Protein AF-A0A8J3Q926-F1 (afdb_monomer)

pLDDT: mean 94.22, std 6.2, range [61.16, 98.38]

Nearest PDB structures (foldseek):
  8pj2-assembly1_1  TM=4.579E-01  e=1.734E-01  Homo sapiens
  7qp7-assembly1_1  TM=4.551E-01  e=2.039E-01  Homo sapiens
  5y31-assembly2_D  TM=4.105E-01  e=9.270E-01  Homo sapiens
  7qp6-assembly1_1  TM=4.529E-01  e=1.215E+00  Homo sapiens
  5ogb-assembly1_A  TM=4.092E-01  e=2.325E+00  Homo sapiens

Solvent-accessible surface area (backbone atoms only — not comparable to full-atom values): 4806 Å² total; per-residue (Å²): 114,57,97,79,22,43,73,56,96,79,26,37,37,35,76,46,82,51,96,33,26,38,36,31,39,35,36,44,92,56,35,42,43,81,74,47,74,45,56,33,92,79,31,46,70,47,81,45,66,93,43,62,32,29,36,37,38,38,19,39,30,88,91,46,45,35,36,37,43,41,36,32,52,50,98,92,40,86,46,73,50,79,48,78,45,74,116

Foldseek 3Di:
DPPQWDDDPQKTWHWDDDPQWIWIWIAHPLFIDTPDIDTDPQWDWDWDDPDRFWIWIWIDHPQAWIWIWIWGCPPNDTDIDIDIDGD

Mean predicted aligned error: 3.18 Å

Radius of gyration: 12.82 Å; Cα contacts (8 Å, |Δi|>4): 198; chains: 1; bounding box: 33×25×40 Å

Organism: NCBI:txid1392758

Secondary structure (DSSP, 8-state):
-BTTBEEETTEEEEEEEETTEEEEEEEETTEEEEEEEEEPTT-EEEEEEEETTEEEEEEEETTTEEEEEEEEEETTEEEEEEEEE--

Sequence (87 aa):
MYDGWAYSNGAFTRSFDVTGGTATVRISG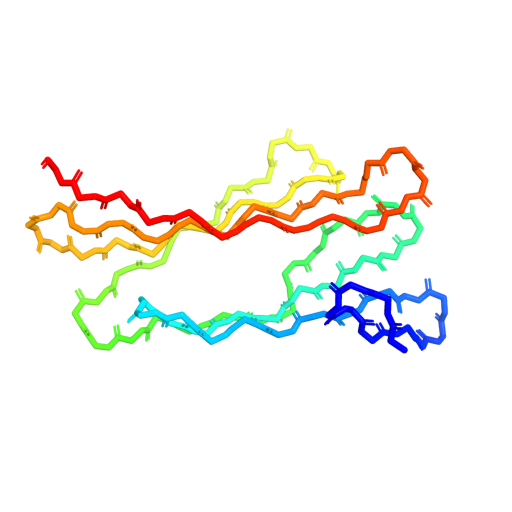GVVSLVSSAARDGYTITQEQPQPQRLVLKFLKPGGRYTIVDCHWWEGRPYAEVSFLEP

Structure (mmCIF, N/CA/C/O backbone):
data_AF-A0A8J3Q926-F1
#
_entry.id   AF-A0A8J3Q926-F1
#
loop_
_atom_site.group_PDB
_atom_site.id
_atom_site.type_symbol
_atom_site.label_atom_id
_atom_site.label_alt_id
_atom_site.label_comp_id
_atom_site.label_asym_id
_atom_site.label_entity_id
_atom_site.label_seq_id
_atom_site.pdbx_PDB_ins_code
_atom_site.Cartn_x
_atom_site.Cartn_y
_atom_site.Cartn_z
_atom_site.occupancy
_atom_site.B_iso_or_equiv
_atom_site.auth_seq_id
_atom_site.auth_comp_id
_atom_site.auth_asym_id
_atom_site.auth_atom_id
_atom_site.pdbx_PDB_model_num
ATOM 1 N N . MET A 1 1 ? 7.775 -14.063 -9.396 1.00 75.00 1 MET A N 1
ATOM 2 C CA . MET A 1 1 ? 7.515 -13.179 -8.239 1.00 75.00 1 MET A CA 1
ATOM 3 C C . MET A 1 1 ? 8.850 -12.823 -7.605 1.00 75.00 1 MET A C 1
ATOM 5 O O . MET A 1 1 ? 9.727 -13.677 -7.610 1.00 75.00 1 MET A O 1
ATOM 9 N N . TYR A 1 2 ? 9.017 -11.597 -7.116 1.00 83.31 2 TYR A N 1
ATOM 10 C CA . TYR A 1 2 ? 10.206 -11.128 -6.396 1.00 83.31 2 TYR A CA 1
ATOM 11 C C . TYR A 1 2 ? 9.747 -10.538 -5.066 1.00 83.31 2 TYR A C 1
ATOM 13 O O . TYR A 1 2 ? 9.035 -9.543 -5.078 1.00 83.31 2 TYR A O 1
ATOM 21 N N . ASP A 1 3 ? 10.080 -11.175 -3.944 1.00 87.88 3 ASP A N 1
ATOM 22 C CA . ASP A 1 3 ? 9.722 -10.691 -2.600 1.00 87.88 3 ASP A CA 1
ATOM 23 C C . ASP A 1 3 ? 8.234 -10.284 -2.447 1.00 87.88 3 ASP A C 1
ATOM 25 O O . ASP A 1 3 ? 7.875 -9.175 -2.054 1.00 87.88 3 ASP A O 1
ATOM 29 N N . GLY A 1 4 ? 7.325 -11.159 -2.889 1.00 92.38 4 GLY A N 1
ATOM 30 C CA . GLY A 1 4 ? 5.877 -10.899 -2.875 1.00 92.38 4 GLY A CA 1
ATOM 31 C C . GLY A 1 4 ? 5.363 -9.948 -3.968 1.00 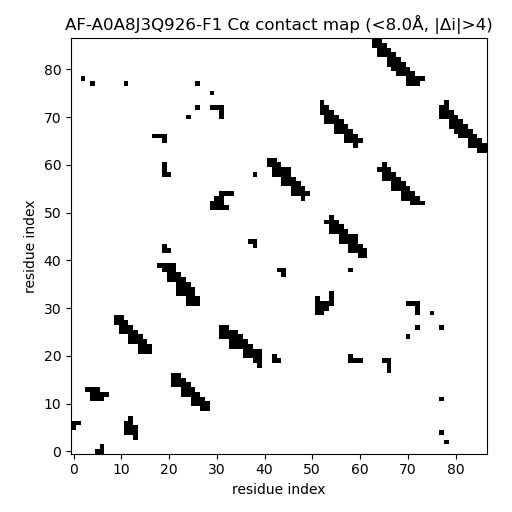92.38 4 GLY A C 1
ATOM 32 O O . GLY A 1 4 ? 4.155 -9.766 -4.085 1.00 92.38 4 GLY A O 1
ATOM 33 N N . TRP A 1 5 ? 6.236 -9.378 -4.802 1.00 96.44 5 TRP A N 1
ATOM 34 C CA . TRP A 1 5 ? 5.855 -8.593 -5.975 1.00 96.44 5 TRP A CA 1
ATOM 35 C C . TRP A 1 5 ? 5.690 -9.479 -7.214 1.00 96.44 5 TRP A C 1
ATOM 37 O O . TRP A 1 5 ? 6.586 -10.238 -7.606 1.00 96.44 5 TRP A O 1
ATOM 47 N N . ALA A 1 6 ? 4.552 -9.357 -7.888 1.00 97.31 6 ALA A N 1
ATOM 48 C CA . ALA A 1 6 ? 4.381 -9.833 -9.252 1.00 97.31 6 ALA A CA 1
ATOM 49 C C . ALA A 1 6 ? 5.058 -8.848 -10.215 1.00 97.31 6 ALA A C 1
ATOM 51 O O . ALA A 1 6 ? 4.892 -7.643 -10.067 1.00 97.31 6 ALA A O 1
ATOM 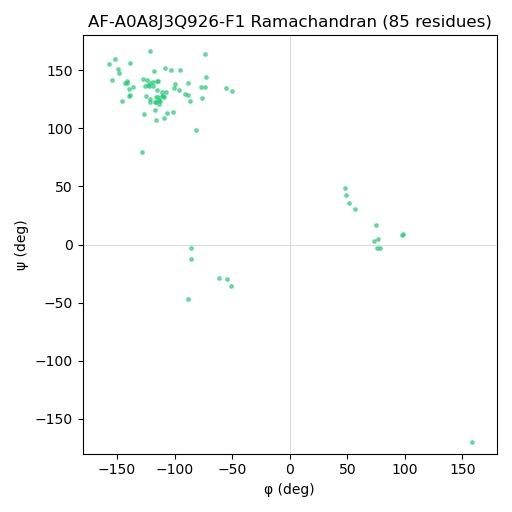52 N N . TYR A 1 7 ? 5.810 -9.343 -11.198 1.00 96.19 7 TYR A N 1
ATOM 53 C CA . TYR A 1 7 ? 6.430 -8.510 -12.230 1.00 96.19 7 TYR A CA 1
ATOM 54 C C . TYR A 1 7 ? 5.807 -8.830 -13.585 1.00 96.19 7 TYR A C 1
ATOM 56 O O . TYR A 1 7 ? 5.793 -9.991 -13.994 1.00 96.19 7 TYR A O 1
ATOM 64 N N . SER A 1 8 ? 5.274 -7.814 -14.259 1.00 95.44 8 SER A N 1
ATOM 65 C CA . SER A 1 8 ? 4.685 -7.936 -15.592 1.00 95.44 8 SER A CA 1
ATOM 66 C C . SER A 1 8 ? 4.744 -6.596 -16.318 1.00 95.44 8 SER A C 1
ATOM 68 O O . SER A 1 8 ? 4.550 -5.546 -15.704 1.00 95.44 8 SER A O 1
ATOM 70 N N . ASN A 1 9 ? 5.014 -6.625 -17.626 1.00 93.62 9 ASN A N 1
ATOM 71 C CA . ASN A 1 9 ? 5.030 -5.444 -18.499 1.00 93.62 9 ASN A CA 1
ATOM 72 C C . ASN A 1 9 ? 5.849 -4.264 -17.938 1.00 93.62 9 ASN A C 1
ATOM 74 O O . ASN A 1 9 ? 5.404 -3.117 -17.964 1.00 93.62 9 ASN A O 1
ATOM 78 N N . GLY A 1 10 ? 7.031 -4.543 -17.377 1.00 93.44 10 GLY A N 1
ATOM 79 C CA . GLY A 1 10 ? 7.913 -3.505 -16.836 1.00 93.44 10 GLY A CA 1
ATOM 80 C C . GLY A 1 10 ? 7.498 -2.932 -15.477 1.00 93.44 10 GLY A C 1
ATOM 81 O O . GLY A 1 10 ? 8.150 -2.006 -14.998 1.00 93.44 10 GLY A O 1
ATOM 82 N N . ALA A 1 11 ? 6.453 -3.468 -14.840 1.00 96.50 11 ALA A N 1
ATOM 83 C CA . ALA A 1 11 ? 5.971 -3.002 -13.549 1.00 96.50 11 ALA A CA 1
ATOM 84 C C . ALA A 1 11 ? 5.922 -4.121 -12.503 1.00 96.50 11 ALA A C 1
ATOM 86 O O . ALA A 1 11 ? 5.526 -5.253 -12.785 1.00 96.50 11 ALA A O 1
ATOM 87 N N . PHE A 1 12 ? 6.277 -3.773 -11.270 1.00 97.94 12 PHE A N 1
ATOM 88 C CA . PHE A 1 12 ? 6.029 -4.593 -10.093 1.00 97.94 12 PHE A CA 1
ATOM 89 C C . PHE A 1 12 ? 4.656 -4.256 -9.525 1.00 97.94 12 PHE A C 1
ATOM 91 O O . PHE A 1 12 ? 4.268 -3.094 -9.488 1.00 97.94 12 PHE A O 1
ATOM 98 N N . THR A 1 13 ? 3.894 -5.251 -9.096 1.00 97.94 13 THR A N 1
ATOM 99 C CA . THR A 1 13 ? 2.605 -5.066 -8.425 1.00 97.94 13 THR A CA 1
ATOM 100 C C . THR A 1 13 ? 2.524 -5.996 -7.228 1.00 97.94 13 THR A C 1
ATOM 102 O O . THR A 1 13 ? 2.893 -7.166 -7.328 1.00 97.94 13 THR A O 1
ATOM 105 N N . ARG A 1 14 ? 2.060 -5.482 -6.092 1.00 98.06 14 ARG A N 1
ATOM 106 C CA . ARG A 1 14 ? 1.851 -6.265 -4.874 1.00 98.06 14 ARG A CA 1
ATOM 107 C C . ARG A 1 14 ? 0.556 -5.837 -4.213 1.00 98.06 14 ARG A C 1
ATOM 109 O O . ARG A 1 14 ? 0.291 -4.644 -4.070 1.00 98.06 14 ARG A O 1
ATOM 116 N N . SER A 1 15 ? -0.230 -6.829 -3.819 1.00 98.06 15 SER A N 1
ATOM 117 C CA . SER A 1 15 ? -1.416 -6.635 -2.996 1.00 98.06 15 SER A CA 1
ATOM 118 C C . SER A 1 15 ? -1.084 -6.974 -1.548 1.00 98.06 15 SER A C 1
ATOM 120 O O . SER A 1 15 ? -0.387 -7.947 -1.263 1.00 98.06 15 SER A O 1
ATOM 122 N N . PHE A 1 16 ? -1.582 -6.147 -0.644 1.00 97.75 16 PHE A N 1
ATOM 123 C CA . PHE A 1 16 ? -1.467 -6.273 0.796 1.00 97.75 16 PHE A CA 1
ATOM 124 C C . PHE A 1 16 ? -2.866 -6.516 1.342 1.00 97.75 16 PHE A C 1
ATOM 126 O O . PHE A 1 16 ? -3.777 -5.741 1.055 1.00 97.75 16 PHE A O 1
ATOM 133 N N . ASP A 1 17 ? -3.025 -7.579 2.122 1.00 96.88 17 ASP A N 1
ATOM 134 C CA . ASP A 1 17 ? -4.188 -7.798 2.976 1.00 96.88 17 ASP A CA 1
ATOM 135 C C . ASP A 1 17 ? -3.681 -7.788 4.415 1.00 96.88 17 ASP A C 1
ATOM 137 O O . ASP A 1 17 ? -2.943 -8.678 4.839 1.00 96.88 17 ASP A O 1
ATOM 141 N N . VAL A 1 18 ? -3.988 -6.708 5.125 1.00 95.31 18 VAL A N 1
ATOM 142 C CA . VAL A 1 18 ? -3.545 -6.462 6.494 1.00 95.31 18 VAL A CA 1
ATOM 143 C C . VAL A 1 18 ? -4.752 -6.280 7.404 1.00 95.31 18 VAL A C 1
ATOM 145 O O . VAL A 1 18 ? -5.874 -6.043 6.955 1.00 95.31 18 VAL A O 1
ATOM 148 N N . THR A 1 19 ? -4.526 -6.330 8.716 1.00 92.00 19 THR A N 1
ATOM 149 C CA . THR A 1 19 ? -5.587 -6.184 9.724 1.00 92.00 19 THR A CA 1
ATOM 150 C C . THR A 1 19 ? -6.452 -4.940 9.511 1.00 92.00 19 THR A C 1
ATOM 152 O O . THR A 1 19 ? -7.657 -4.988 9.746 1.00 92.00 19 THR A O 1
ATOM 155 N N . GLY A 1 20 ? -5.855 -3.836 9.055 1.00 92.88 20 GLY A N 1
ATOM 156 C CA . GLY A 1 20 ? -6.568 -2.583 8.828 1.00 92.88 20 GLY A CA 1
ATOM 157 C C . GLY A 1 20 ? -7.256 -2.437 7.469 1.00 92.88 20 GLY A C 1
ATOM 158 O O . GLY A 1 20 ? -8.066 -1.526 7.305 1.00 92.88 20 GLY A O 1
ATOM 159 N N . GLY A 1 21 ? -6.984 -3.306 6.493 1.00 96.19 21 GLY A N 1
ATOM 160 C CA . GLY A 1 21 ? -7.533 -3.152 5.150 1.00 96.19 21 GLY A CA 1
ATOM 161 C C . GLY A 1 21 ? -6.757 -3.872 4.059 1.00 96.19 21 GLY A C 1
ATOM 162 O O . GLY A 1 21 ? -5.857 -4.666 4.318 1.00 96.19 21 G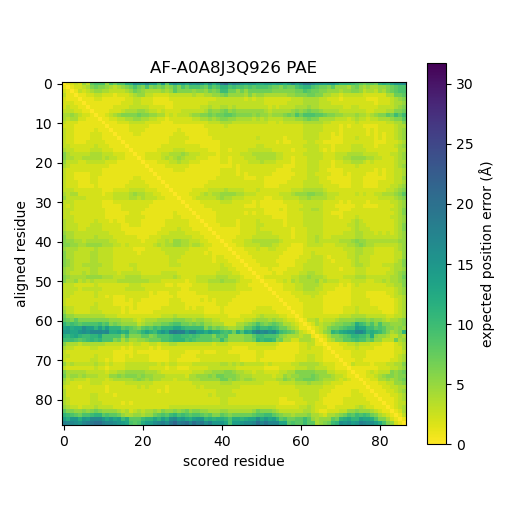LY A O 1
ATOM 163 N N . THR A 1 22 ? -7.116 -3.564 2.820 1.00 98.12 22 THR A N 1
ATOM 164 C CA . THR A 1 22 ? -6.433 -4.054 1.624 1.00 98.12 22 THR A CA 1
ATOM 165 C C . THR A 1 22 ? -5.845 -2.893 0.835 1.00 98.12 22 THR A C 1
ATOM 167 O O . THR A 1 22 ? -6.381 -1.783 0.838 1.00 98.12 22 THR A O 1
ATOM 170 N N . ALA A 1 23 ? -4.732 -3.138 0.151 1.00 98.31 23 ALA A N 1
ATOM 171 C CA . ALA A 1 23 ? -4.145 -2.188 -0.784 1.00 98.31 23 ALA A CA 1
ATOM 172 C C . ALA A 1 23 ? -3.437 -2.909 -1.925 1.00 98.31 23 ALA A C 1
ATOM 174 O O . ALA A 1 23 ? -2.856 -3.968 -1.724 1.00 98.31 23 ALA A O 1
ATOM 175 N N . THR A 1 24 ? -3.441 -2.322 -3.115 1.00 98.38 24 THR A N 1
ATOM 176 C CA . THR A 1 24 ? -2.617 -2.775 -4.237 1.00 98.38 24 THR A CA 1
ATOM 177 C C . THR A 1 24 ? -1.708 -1.643 -4.671 1.00 98.38 24 THR A C 1
ATOM 179 O O . THR A 1 24 ? -2.170 -0.547 -4.983 1.00 98.38 24 THR A O 1
ATOM 182 N N . VAL A 1 25 ? -0.409 -1.917 -4.700 1.00 98.31 25 VAL A N 1
ATOM 183 C CA . VAL A 1 25 ? 0.631 -0.955 -5.064 1.00 98.31 25 VAL A CA 1
ATOM 184 C C . VAL A 1 25 ? 1.305 -1.416 -6.343 1.00 98.31 25 VAL A C 1
ATOM 186 O O . VAL A 1 25 ? 1.563 -2.607 -6.526 1.00 98.31 25 VAL A O 1
ATOM 189 N N . ARG A 1 26 ? 1.607 -0.461 -7.222 1.00 98.12 26 ARG A N 1
ATOM 190 C CA . ARG A 1 26 ? 2.366 -0.667 -8.452 1.00 98.12 26 ARG A CA 1
ATOM 191 C C . ARG A 1 26 ? 3.648 0.155 -8.416 1.00 98.12 26 ARG A C 1
ATOM 193 O O . ARG A 1 26 ? 3.627 1.309 -8.006 1.00 98.12 26 ARG A O 1
ATOM 200 N N . ILE A 1 27 ? 4.744 -0.425 -8.897 1.00 98.00 27 ILE A N 1
ATOM 201 C CA . ILE A 1 27 ? 6.013 0.266 -9.122 1.00 98.00 27 ILE A CA 1
ATOM 202 C C . ILE A 1 27 ? 6.392 0.136 -10.592 1.00 98.00 27 ILE A C 1
ATOM 204 O O . ILE A 1 27 ? 6.500 -0.976 -11.104 1.00 98.00 27 ILE A O 1
ATOM 208 N N . SER A 1 28 ? 6.589 1.257 -11.280 1.00 97.19 28 SER A N 1
ATOM 209 C CA . SER A 1 28 ? 6.954 1.296 -12.700 1.00 97.19 28 SER A CA 1
ATOM 210 C C . SER A 1 28 ? 7.985 2.389 -12.936 1.00 97.19 28 SER A C 1
ATOM 212 O O . SER A 1 28 ? 7.776 3.525 -12.521 1.00 97.19 28 SER A O 1
ATOM 214 N N . GLY A 1 29 ? 9.108 2.059 -13.581 1.00 95.00 29 GLY A N 1
ATOM 215 C CA . GLY A 1 29 ? 10.188 3.029 -13.818 1.00 95.00 29 GLY A CA 1
ATOM 216 C C . GLY A 1 29 ? 10.721 3.686 -12.535 1.00 95.00 29 GLY A C 1
ATOM 217 O O . GLY A 1 29 ? 11.090 4.853 -12.552 1.00 95.00 29 GLY A O 1
ATOM 218 N N . GLY A 1 30 ? 10.689 2.966 -11.408 1.00 95.56 30 GLY A N 1
ATOM 219 C CA . GLY A 1 30 ? 11.078 3.476 -10.089 1.00 95.56 30 GLY A CA 1
ATOM 220 C C . GLY A 1 30 ? 10.037 4.353 -9.383 1.00 95.56 30 GLY A C 1
ATOM 221 O O . GLY A 1 30 ? 10.256 4.736 -8.239 1.00 95.56 30 GLY A O 1
ATOM 222 N N . VAL A 1 31 ? 8.896 4.648 -10.012 1.00 97.56 31 VAL A N 1
ATOM 223 C CA . VAL A 1 31 ? 7.797 5.405 -9.395 1.00 97.56 31 VAL A CA 1
ATOM 224 C C . VAL A 1 31 ? 6.824 4.446 -8.724 1.00 97.56 31 VAL A C 1
ATOM 226 O O . VAL A 1 31 ? 6.369 3.489 -9.351 1.00 97.56 31 VAL A O 1
ATOM 229 N N . VAL A 1 32 ? 6.493 4.716 -7.463 1.00 98.12 32 VAL A N 1
ATOM 230 C CA . VAL A 1 32 ? 5.528 3.962 -6.660 1.00 98.12 32 VAL A CA 1
ATOM 231 C C . VAL A 1 32 ? 4.169 4.652 -6.734 1.00 98.12 32 VAL A C 1
ATOM 233 O O . VAL A 1 32 ? 4.060 5.870 -6.604 1.00 98.12 32 VAL A O 1
ATOM 236 N N . SER A 1 33 ? 3.109 3.888 -6.975 1.00 97.94 33 SER A N 1
ATOM 237 C CA . SER A 1 33 ? 1.749 4.408 -7.116 1.00 97.94 33 SER A CA 1
ATOM 238 C C . SER A 1 33 ? 0.733 3.472 -6.477 1.00 97.94 33 SER A C 1
ATOM 240 O O . SER A 1 33 ? 0.835 2.247 -6.590 1.00 97.94 33 SER A O 1
ATOM 242 N N . LEU A 1 34 ? -0.273 4.056 -5.826 1.00 98.06 34 LEU A N 1
ATOM 243 C CA . LEU A 1 34 ? -1.418 3.312 -5.321 1.00 98.06 34 LEU A CA 1
ATOM 244 C C . LEU A 1 34 ? -2.352 2.965 -6.484 1.00 98.06 34 LEU A C 1
ATOM 246 O O . LEU A 1 34 ? -2.775 3.850 -7.222 1.00 98.06 34 LEU A O 1
ATOM 250 N N . VAL A 1 35 ? -2.675 1.684 -6.643 1.00 98.00 35 VAL A N 1
ATOM 251 C CA . VAL A 1 35 ? -3.677 1.217 -7.614 1.00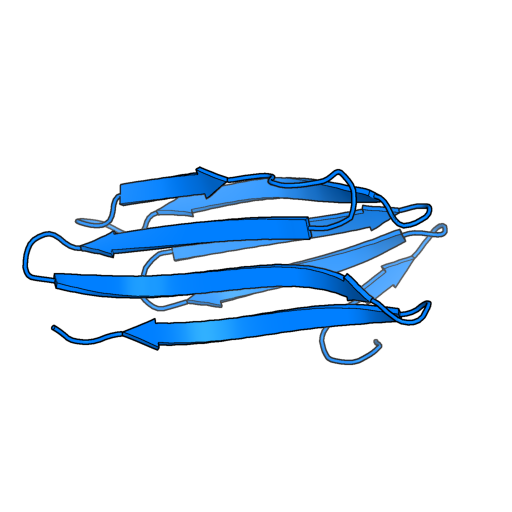 98.00 35 VAL A CA 1
ATOM 252 C C . VAL A 1 35 ? -5.061 1.221 -6.978 1.00 98.00 35 VAL A C 1
ATOM 254 O O . VAL A 1 35 ? -6.020 1.698 -7.575 1.00 98.00 35 VAL A O 1
ATOM 257 N N . SER A 1 36 ? -5.166 0.680 -5.765 1.00 98.25 36 SER A N 1
ATOM 258 C CA . SER A 1 36 ? -6.411 0.638 -5.002 1.00 98.25 36 SER A CA 1
ATOM 259 C C . SER A 1 36 ? -6.132 0.495 -3.513 1.00 98.25 36 SER A C 1
ATOM 261 O O . SER A 1 36 ? -5.096 -0.042 -3.112 1.00 98.25 36 SER A O 1
ATOM 263 N N . SER A 1 37 ? -7.072 0.945 -2.690 1.00 97.62 37 SER A N 1
ATOM 264 C CA . SER A 1 37 ? -7.083 0.677 -1.258 1.00 97.62 37 SER A CA 1
ATOM 265 C C . SER A 1 37 ? -8.507 0.627 -0.720 1.00 97.62 37 SER A C 1
ATOM 267 O O . SER A 1 37 ? -9.412 1.272 -1.247 1.00 97.62 37 SER A O 1
ATOM 269 N N . ALA A 1 38 ? -8.697 -0.157 0.335 1.00 97.25 38 ALA A N 1
ATOM 270 C CA . ALA A 1 38 ? -9.943 -0.221 1.078 1.00 97.25 38 ALA A CA 1
ATOM 271 C C . ALA A 1 38 ? -9.635 -0.467 2.555 1.00 97.25 38 ALA A C 1
ATOM 273 O O . ALA A 1 38 ? -8.972 -1.446 2.902 1.00 97.25 38 ALA A O 1
ATOM 274 N N . ALA A 1 39 ? -10.117 0.414 3.430 1.00 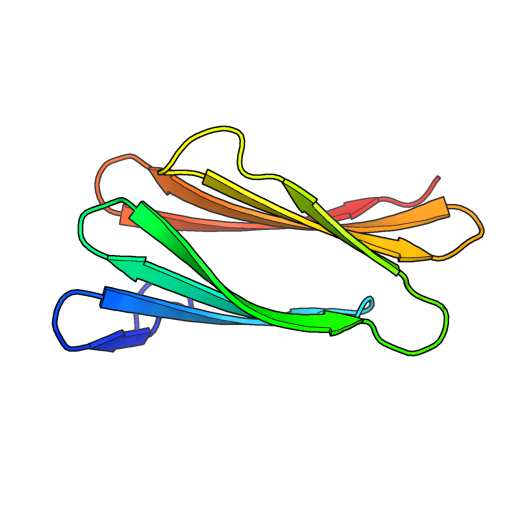96.75 39 ALA A N 1
ATOM 275 C CA . ALA A 1 39 ? -10.069 0.177 4.867 1.00 96.75 39 ALA A CA 1
ATOM 276 C C . ALA A 1 39 ? -11.093 -0.904 5.259 1.00 96.75 39 ALA A C 1
ATOM 278 O O . ALA A 1 39 ? -12.181 -0.976 4.685 1.00 96.75 39 ALA A O 1
ATOM 279 N N . ARG A 1 40 ? -10.746 -1.749 6.234 1.00 95.50 40 ARG A N 1
ATOM 280 C CA . ARG A 1 40 ? -11.709 -2.633 6.911 1.00 95.50 40 ARG A CA 1
ATOM 281 C C . ARG A 1 40 ? -12.591 -1.811 7.858 1.00 95.50 40 ARG A C 1
ATOM 283 O O . ARG A 1 40 ? -12.263 -0.678 8.203 1.00 95.50 40 ARG A O 1
ATOM 290 N N . ASP A 1 41 ? -13.703 -2.398 8.293 1.00 94.88 41 ASP A N 1
ATOM 291 C CA . ASP A 1 41 ? -14.652 -1.726 9.184 1.00 94.88 41 ASP A CA 1
ATOM 292 C C . ASP A 1 41 ? -13.986 -1.208 10.473 1.00 94.88 41 ASP A C 1
ATOM 294 O O . ASP A 1 41 ? -13.164 -1.888 11.100 1.00 94.88 41 ASP A O 1
ATOM 298 N N . GLY A 1 42 ? -14.314 0.031 10.838 1.00 93.50 42 GLY A N 1
ATOM 299 C CA . GLY A 1 42 ? -13.727 0.728 11.983 1.00 93.50 42 GLY A CA 1
ATOM 300 C C . GLY A 1 42 ? -12.279 1.204 11.800 1.00 93.50 42 GLY A C 1
ATOM 301 O O . GLY A 1 42 ? -11.721 1.750 12.752 1.00 93.50 42 GLY A O 1
ATOM 302 N N . TYR A 1 43 ? -11.671 1.025 10.623 1.00 95.38 43 TYR A N 1
ATOM 303 C CA . TYR A 1 43 ? -10.381 1.622 10.274 1.00 95.38 43 TYR A CA 1
ATOM 304 C C . TYR A 1 43 ? -10.558 2.825 9.345 1.00 95.38 43 TYR A C 1
ATOM 306 O O . TYR A 1 43 ? -11.465 2.876 8.516 1.00 95.38 43 TYR A O 1
ATOM 314 N N . THR A 1 44 ? -9.634 3.774 9.436 1.00 95.56 44 THR A N 1
ATOM 315 C CA . THR A 1 44 ? -9.404 4.789 8.407 1.00 95.56 44 THR A CA 1
ATOM 316 C C . THR A 1 44 ? -8.092 4.496 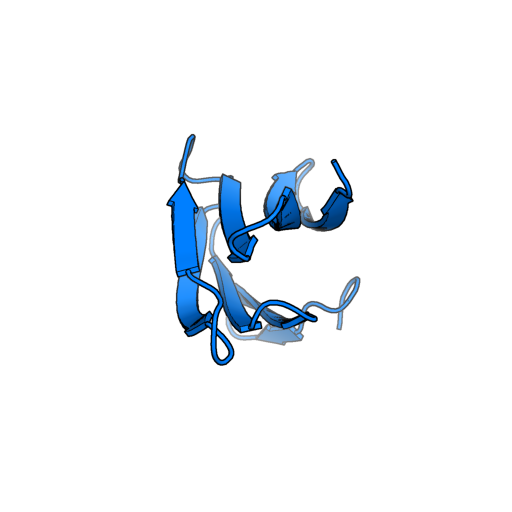7.694 1.00 95.56 44 THR A C 1
ATOM 318 O O . THR A 1 44 ? -7.184 3.895 8.270 1.00 95.56 44 THR A O 1
ATOM 321 N N . ILE A 1 45 ? -7.989 4.897 6.427 1.00 96.38 45 ILE A N 1
ATOM 322 C CA . ILE A 1 45 ? -6.739 4.816 5.674 1.00 96.38 45 ILE A CA 1
ATOM 323 C C . ILE A 1 45 ? -6.258 6.216 5.311 1.00 96.38 45 ILE A C 1
ATOM 325 O O . ILE A 1 45 ? -7.024 7.030 4.796 1.00 96.38 45 ILE A O 1
ATOM 329 N N . THR A 1 46 ? -4.974 6.466 5.541 1.00 96.12 46 THR A N 1
ATOM 330 C CA . THR A 1 46 ? -4.285 7.673 5.090 1.00 96.12 46 THR A CA 1
ATOM 331 C C . THR A 1 46 ? -3.165 7.281 4.141 1.00 96.12 46 THR A C 1
ATOM 333 O O . THR A 1 46 ? -2.423 6.332 4.399 1.00 96.12 46 THR A O 1
ATOM 336 N N . GLN A 1 47 ? -3.039 8.021 3.045 1.00 96.38 47 GLN A N 1
ATOM 337 C CA . GLN A 1 47 ? -1.959 7.873 2.080 1.00 96.38 47 GLN A CA 1
ATOM 338 C C . GLN A 1 47 ? -0.996 9.050 2.209 1.00 96.38 47 GLN A C 1
ATOM 340 O O . GLN A 1 47 ? -1.411 10.206 2.172 1.00 96.38 47 GLN A O 1
ATOM 345 N N . GLU A 1 48 ? 0.293 8.748 2.279 1.00 97.00 48 GLU A N 1
ATOM 346 C CA . GLU A 1 48 ? 1.375 9.721 2.202 1.00 97.00 48 GLU A CA 1
ATOM 347 C C . GLU A 1 48 ? 2.345 9.303 1.097 1.00 97.00 48 GLU A C 1
ATOM 349 O O . GLU A 1 48 ? 2.710 8.133 0.978 1.00 97.00 48 GLU A O 1
ATOM 354 N N . GLN A 1 49 ? 2.783 10.261 0.283 1.00 96.62 49 GLN A N 1
ATOM 355 C CA . GLN A 1 49 ? 3.760 10.022 -0.778 1.00 96.62 49 GLN A CA 1
ATOM 356 C C . GLN A 1 49 ? 4.901 11.040 -0.658 1.00 96.62 49 GLN A C 1
ATOM 358 O O . GLN A 1 49 ? 4.900 12.047 -1.365 1.00 96.62 49 GLN A O 1
ATOM 363 N N . PRO A 1 50 ? 5.860 10.817 0.265 1.00 94.44 50 PRO A N 1
ATOM 364 C CA . PRO A 1 50 ? 6.935 11.775 0.537 1.00 94.44 50 PRO A CA 1
ATOM 365 C C . PRO A 1 50 ? 7.833 12.045 -0.676 1.00 94.44 50 PRO A C 1
ATOM 367 O O . PRO A 1 50 ? 8.407 13.122 -0.795 1.00 94.44 50 PRO A O 1
ATOM 370 N N . GLN A 1 51 ? 7.964 11.058 -1.566 1.00 96.19 51 GLN A N 1
ATOM 371 C CA . GLN A 1 51 ? 8.714 11.152 -2.815 1.00 96.19 51 GLN A CA 1
ATOM 372 C C . GLN A 1 51 ? 8.114 10.200 -3.861 1.00 96.19 51 GLN A C 1
ATOM 374 O O . GLN A 1 51 ? 7.458 9.227 -3.485 1.00 96.19 51 GLN A O 1
ATOM 379 N N . PRO A 1 52 ? 8.355 10.405 -5.169 1.00 97.25 52 PRO A N 1
ATOM 380 C CA . PRO A 1 52 ? 7.821 9.528 -6.214 1.00 97.25 52 PRO A CA 1
ATOM 381 C C . PRO A 1 52 ? 8.175 8.047 -6.021 1.00 97.25 52 PRO A C 1
ATOM 383 O O . PRO A 1 52 ? 7.404 7.175 -6.407 1.00 97.25 52 PRO A O 1
ATOM 386 N N . GLN A 1 53 ? 9.321 7.762 -5.403 1.00 97.81 53 GLN A N 1
ATOM 387 C CA . GLN A 1 53 ? 9.832 6.417 -5.151 1.00 97.81 53 GLN A CA 1
ATOM 388 C C . GLN A 1 53 ? 9.303 5.788 -3.857 1.00 97.81 53 GLN A C 1
ATOM 390 O O . GLN A 1 53 ? 9.673 4.650 -3.588 1.00 97.81 53 GLN A O 1
ATOM 395 N N . ARG A 1 54 ? 8.490 6.480 -3.041 1.00 98.00 54 ARG A N 1
ATOM 396 C CA . ARG A 1 54 ? 8.013 5.972 -1.744 1.00 98.00 54 ARG A CA 1
ATOM 397 C C . ARG A 1 54 ? 6.545 6.300 -1.500 1.00 98.00 54 ARG A C 1
ATOM 399 O O . ARG A 1 54 ? 6.149 7.460 -1.548 1.00 98.00 54 ARG A O 1
ATOM 406 N N . LEU A 1 55 ? 5.769 5.282 -1.156 1.00 98.31 55 LEU A N 1
ATOM 407 C CA . LEU A 1 55 ? 4.360 5.377 -0.793 1.00 98.31 55 LEU A CA 1
ATOM 408 C C . LEU A 1 55 ? 4.156 4.747 0.582 1.00 98.31 55 LEU A C 1
ATOM 410 O O . LEU A 1 55 ? 4.511 3.590 0.784 1.00 98.31 55 LEU A O 1
ATOM 414 N N . VAL A 1 56 ? 3.531 5.485 1.492 1.00 98.06 56 VAL A N 1
ATOM 415 C CA . VAL A 1 56 ? 3.196 5.014 2.835 1.00 98.06 56 VAL A CA 1
ATOM 416 C C . VAL A 1 56 ? 1.681 5.011 2.986 1.00 98.06 56 VAL A C 1
ATOM 418 O O . VAL A 1 56 ? 1.027 6.041 2.823 1.00 98.06 56 VAL A O 1
ATOM 421 N N . LEU A 1 57 ? 1.115 3.853 3.309 1.00 97.81 57 LEU A N 1
ATOM 422 C CA . LEU A 1 57 ? -0.294 3.700 3.657 1.00 97.81 57 LEU A CA 1
ATOM 423 C C . LEU A 1 57 ? -0.398 3.404 5.144 1.00 97.81 57 LEU A C 1
ATOM 425 O O . LEU A 1 57 ? 0.232 2.475 5.645 1.00 97.81 57 LEU A O 1
ATOM 429 N N . LYS A 1 58 ? -1.209 4.183 5.848 1.00 96.12 58 LYS A N 1
ATOM 430 C CA . LYS A 1 58 ? -1.460 4.016 7.277 1.00 96.12 58 LYS A CA 1
ATOM 431 C C . LYS A 1 58 ? -2.905 3.599 7.448 1.00 96.12 58 LYS A C 1
ATOM 433 O O . LYS A 1 58 ? -3.794 4.333 7.035 1.00 96.12 58 LYS A O 1
ATOM 438 N N . PHE A 1 59 ? -3.134 2.445 8.054 1.00 96.50 59 PHE A N 1
ATOM 439 C CA . PHE A 1 59 ? -4.451 1.995 8.477 1.00 96.50 59 PHE A CA 1
ATOM 440 C C . PHE A 1 59 ? -4.577 2.229 9.979 1.00 96.50 59 PHE A C 1
ATOM 442 O O . PHE A 1 59 ? -3.854 1.611 10.763 1.00 96.50 59 PHE A O 1
ATOM 449 N N . LEU A 1 60 ? -5.472 3.129 10.374 1.00 94.31 60 LEU A N 1
ATOM 450 C CA . LEU A 1 60 ? -5.638 3.580 11.749 1.00 94.31 60 LEU A CA 1
ATOM 451 C C . LEU A 1 60 ? -6.956 3.060 12.306 1.00 94.31 60 LEU A C 1
ATOM 453 O O . LEU A 1 60 ? -8.009 3.300 11.719 1.00 94.31 60 LEU A O 1
ATOM 457 N N . LYS A 1 61 ? -6.915 2.411 13.469 1.00 92.44 61 LYS A N 1
ATOM 458 C CA . LYS A 1 61 ? -8.114 2.159 14.270 1.00 92.44 61 LYS A CA 1
ATOM 459 C C . LYS A 1 61 ? -8.188 3.173 15.412 1.00 92.44 61 LYS A C 1
ATOM 461 O O . LYS A 1 61 ? -7.186 3.347 16.116 1.00 92.44 61 LYS A O 1
ATOM 466 N N . PRO A 1 62 ? -9.354 3.786 15.677 1.00 86.06 62 PRO A N 1
ATOM 467 C CA . PRO A 1 62 ? -9.576 4.510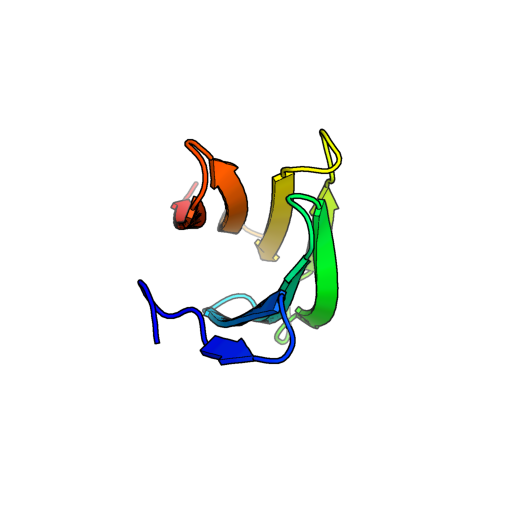 16.923 1.00 86.06 62 PRO A CA 1
ATOM 468 C C . PRO A 1 62 ? -9.187 3.634 18.127 1.00 86.06 62 PRO A C 1
ATOM 470 O O . PRO A 1 62 ? -9.553 2.460 18.185 1.00 86.06 62 PRO A O 1
ATOM 473 N N . GLY A 1 63 ? -8.408 4.183 19.063 1.00 83.19 63 GLY A N 1
ATOM 474 C CA . GLY A 1 63 ? -7.841 3.425 20.190 1.00 83.19 63 GLY A CA 1
ATOM 475 C C . GLY A 1 63 ? -6.397 2.941 19.998 1.00 83.19 63 GLY A C 1
ATOM 476 O O . GLY A 1 63 ? -5.901 2.203 20.840 1.00 83.19 63 GLY A O 1
ATOM 477 N N . GLY A 1 64 ? -5.713 3.366 18.928 1.00 78.38 64 GLY A N 1
ATOM 478 C CA . GLY A 1 64 ? -4.245 3.347 18.852 1.00 78.38 64 GLY A CA 1
ATOM 479 C C . GLY A 1 64 ? -3.612 2.171 18.109 1.00 78.38 64 GLY A C 1
ATOM 480 O O . GLY A 1 64 ? -2.398 2.035 18.145 1.00 78.38 64 GLY A O 1
ATOM 481 N N . ARG A 1 65 ? -4.386 1.331 17.411 1.00 82.56 65 ARG A N 1
ATOM 482 C CA . ARG A 1 65 ? -3.803 0.281 16.555 1.00 82.56 65 ARG A CA 1
ATOM 483 C C . ARG A 1 65 ? -3.499 0.841 15.174 1.00 82.56 65 ARG A C 1
ATOM 485 O O . ARG A 1 65 ? -4.417 1.304 14.493 1.00 82.56 65 ARG A O 1
ATOM 492 N N . TYR A 1 66 ? -2.246 0.725 14.747 1.00 87.88 66 TYR A N 1
ATOM 493 C CA . TYR A 1 66 ? -1.801 1.166 13.430 1.00 87.88 66 TYR A CA 1
ATOM 494 C C . TYR A 1 66 ? -1.186 0.004 12.656 1.00 87.88 66 TYR A C 1
ATOM 496 O O . TYR A 1 66 ? -0.375 -0.759 13.181 1.00 87.88 66 TYR A O 1
ATOM 504 N N . THR A 1 67 ? -1.540 -0.105 11.379 1.00 94.50 67 THR A N 1
ATOM 505 C CA . THR A 1 67 ? -0.765 -0.888 10.415 1.00 94.50 67 THR A CA 1
ATOM 506 C C . THR A 1 67 ? -0.215 0.048 9.359 1.00 94.50 67 THR A C 1
ATOM 508 O O . THR A 1 67 ? -0.968 0.814 8.760 1.00 94.50 67 THR A O 1
ATOM 511 N N . ILE A 1 68 ? 1.091 -0.009 9.135 1.00 96.00 68 ILE A N 1
ATOM 512 C CA . ILE A 1 68 ? 1.778 0.801 8.135 1.00 96.00 68 ILE A CA 1
ATOM 513 C C . ILE A 1 68 ? 2.247 -0.131 7.028 1.00 96.00 68 ILE A C 1
ATOM 515 O O . ILE A 1 68 ? 2.896 -1.132 7.306 1.00 96.00 68 ILE A O 1
ATOM 519 N N . VAL A 1 69 ? 1.908 0.201 5.788 1.00 97.56 69 VAL A N 1
ATOM 520 C CA . VAL A 1 69 ? 2.475 -0.410 4.586 1.00 97.56 69 VAL A CA 1
ATOM 521 C C . VAL A 1 69 ? 3.364 0.640 3.933 1.00 97.56 69 VAL A C 1
ATOM 523 O O . VAL A 1 69 ? 2.859 1.623 3.393 1.00 97.56 69 VAL A O 1
ATOM 526 N N . ASP A 1 70 ? 4.677 0.450 3.998 1.00 97.75 70 ASP A N 1
ATOM 527 C CA . ASP A 1 70 ? 5.673 1.338 3.395 1.00 97.75 70 ASP A CA 1
ATOM 528 C C . ASP A 1 70 ? 6.271 0.658 2.166 1.00 97.75 70 ASP A C 1
ATOM 530 O O . ASP A 1 70 ? 6.924 -0.376 2.276 1.00 97.75 70 ASP A O 1
AT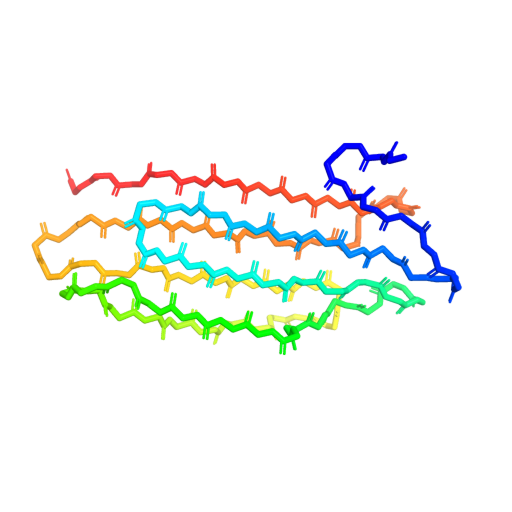OM 534 N N . CYS A 1 71 ? 6.003 1.201 0.983 1.00 97.69 71 CYS A N 1
ATOM 535 C CA . CYS A 1 71 ? 6.494 0.691 -0.292 1.00 97.69 71 CYS A CA 1
ATOM 536 C C . CYS A 1 71 ? 7.512 1.660 -0.880 1.00 97.69 71 CYS A C 1
ATOM 538 O O . CYS A 1 71 ? 7.224 2.848 -1.027 1.00 97.69 71 CYS A O 1
ATOM 540 N N . HIS A 1 72 ? 8.665 1.147 -1.303 1.00 96.94 72 HIS A N 1
ATOM 541 C CA . HIS A 1 72 ? 9.751 1.961 -1.832 1.00 96.94 72 HIS A CA 1
ATOM 542 C C . HIS A 1 72 ? 10.438 1.272 -3.017 1.00 96.94 72 HIS A C 1
ATOM 544 O O . HIS A 1 72 ? 10.696 0.072 -2.990 1.00 96.94 72 HIS A O 1
ATOM 550 N N . TRP A 1 73 ? 10.781 2.027 -4.056 1.00 96.75 73 TRP A N 1
ATOM 551 C CA . TRP A 1 73 ? 11.843 1.638 -4.985 1.00 96.75 73 TRP A CA 1
ATOM 552 C C . TRP A 1 73 ? 13.232 1.986 -4.424 1.00 96.75 73 TRP A C 1
ATOM 554 O O . TRP A 1 73 ? 13.672 3.132 -4.516 1.00 96.75 73 TRP A O 1
ATOM 564 N N . TRP A 1 74 ? 13.924 1.012 -3.838 1.00 93.00 74 TRP A N 1
ATOM 565 C CA . TRP A 1 74 ? 15.197 1.215 -3.138 1.00 93.00 74 TRP A CA 1
ATOM 566 C C . TRP A 1 74 ? 16.288 0.326 -3.739 1.00 93.00 74 TRP A C 1
ATOM 568 O O . TRP A 1 74 ? 16.030 -0.833 -4.043 1.00 93.00 74 TRP A O 1
ATOM 578 N N . GLU A 1 75 ? 17.501 0.853 -3.942 1.00 92.50 75 GLU A N 1
ATOM 579 C CA . GLU A 1 75 ? 18.647 0.088 -4.486 1.00 92.50 75 GLU A CA 1
ATOM 580 C C . GLU A 1 75 ? 18.348 -0.682 -5.791 1.00 92.50 75 GLU A C 1
ATOM 582 O O . GLU A 1 75 ? 18.841 -1.785 -6.017 1.00 92.50 75 GLU A O 1
ATOM 587 N N . GLY A 1 76 ? 17.513 -0.117 -6.668 1.00 92.69 76 GLY A N 1
ATOM 588 C CA . GLY A 1 76 ? 17.182 -0.739 -7.956 1.00 92.69 76 GLY A CA 1
ATOM 589 C C . GLY A 1 76 ? 16.227 -1.936 -7.866 1.00 92.69 76 GLY A C 1
ATOM 590 O O . GLY A 1 76 ? 16.129 -2.704 -8.823 1.00 92.69 76 GLY A O 1
ATOM 591 N N . ARG A 1 77 ? 15.515 -2.100 -6.746 1.00 94.56 77 ARG A N 1
ATOM 592 C CA . ARG A 1 77 ? 14.549 -3.184 -6.519 1.00 94.56 77 ARG A CA 1
ATOM 593 C C . ARG A 1 77 ? 13.284 -2.682 -5.812 1.00 94.56 77 ARG A C 1
ATOM 595 O O . ARG A 1 77 ? 13.321 -1.654 -5.130 1.00 94.56 77 ARG A O 1
ATOM 602 N N . PRO A 1 78 ? 12.147 -3.386 -5.959 1.00 97.00 78 PRO A N 1
ATOM 603 C CA . PRO A 1 78 ? 10.962 -3.078 -5.175 1.00 97.00 78 PRO A CA 1
ATOM 604 C C . PRO A 1 78 ? 11.167 -3.555 -3.730 1.00 97.00 78 PRO A C 1
ATOM 606 O O . PRO A 1 78 ? 11.631 -4.670 -3.495 1.00 97.00 78 PRO A O 1
ATOM 609 N N . TYR A 1 79 ? 10.801 -2.717 -2.769 1.00 96.56 79 TYR A N 1
ATOM 610 C CA . TYR A 1 79 ? 10.818 -3.014 -1.341 1.00 96.56 79 TYR A CA 1
ATOM 611 C C . TYR A 1 79 ? 9.451 -2.692 -0.744 1.00 96.56 79 TYR A C 1
ATOM 613 O O . TYR A 1 79 ? 8.804 -1.717 -1.137 1.00 96.56 79 TYR A O 1
ATOM 621 N N . ALA A 1 80 ? 9.004 -3.518 0.197 1.00 96.69 80 ALA A N 1
ATOM 622 C CA . ALA A 1 80 ? 7.859 -3.201 1.030 1.00 96.69 80 ALA A CA 1
ATOM 623 C C . ALA A 1 80 ? 8.068 -3.705 2.451 1.00 96.69 80 ALA A C 1
ATOM 625 O O . ALA A 1 80 ? 8.488 -4.843 2.649 1.00 96.69 80 ALA A O 1
ATOM 626 N N . GLU A 1 81 ? 7.675 -2.888 3.416 1.00 96.38 81 GLU A N 1
ATOM 627 C CA . GLU A 1 81 ? 7.632 -3.243 4.824 1.00 96.38 81 GLU A CA 1
ATOM 628 C C . GLU A 1 81 ? 6.209 -3.084 5.353 1.00 96.38 81 GLU A C 1
ATOM 630 O O . GLU A 1 81 ? 5.503 -2.131 5.012 1.00 96.38 81 GLU A O 1
ATOM 635 N N . VAL A 1 82 ? 5.783 -4.041 6.175 1.00 96.31 82 VAL A N 1
ATOM 636 C CA . VAL A 1 82 ? 4.521 -3.962 6.907 1.00 96.31 82 VAL A CA 1
ATOM 637 C C . VAL A 1 82 ? 4.843 -3.945 8.390 1.00 96.31 82 VAL A C 1
ATOM 639 O O . VAL A 1 82 ? 5.360 -4.927 8.920 1.00 96.31 82 VAL A O 1
ATOM 642 N N . SER A 1 83 ? 4.516 -2.843 9.053 1.00 95.00 83 SER A N 1
ATOM 643 C CA . SER A 1 83 ? 4.774 -2.650 10.479 1.00 95.00 83 SER A CA 1
ATOM 644 C C . SER A 1 83 ? 3.452 -2.555 11.234 1.00 95.00 83 SER A C 1
ATOM 646 O O . SER A 1 83 ? 2.491 -1.930 10.772 1.00 95.00 83 SER A O 1
ATOM 648 N N . PHE A 1 84 ? 3.407 -3.161 12.417 1.00 91.25 84 PHE A N 1
ATOM 649 C CA . PHE A 1 84 ? 2.270 -3.094 13.330 1.00 91.25 84 PHE A CA 1
ATOM 650 C C . PHE A 1 84 ? 2.703 -2.322 14.568 1.00 91.25 84 PHE A C 1
ATOM 652 O O . PHE A 1 84 ? 3.689 -2.688 15.203 1.00 91.25 84 PHE A O 1
ATOM 659 N N . LEU A 1 85 ? 1.983 -1.250 14.884 1.00 83.06 85 LEU A N 1
ATOM 660 C CA . LEU A 1 85 ? 2.231 -0.454 16.078 1.00 83.06 85 LEU A CA 1
ATOM 661 C C . LEU A 1 85 ? 1.005 -0.558 16.979 1.00 83.06 85 LEU A C 1
ATOM 663 O O . LEU A 1 85 ? -0.121 -0.258 16.563 1.00 83.06 85 LEU A O 1
ATOM 667 N N . GLU A 1 86 ? 1.246 -1.016 18.199 1.00 73.75 86 GLU A N 1
ATOM 668 C CA . GLU A 1 86 ? 0.323 -0.882 19.318 1.00 73.75 86 GLU A CA 1
ATOM 669 C C . GLU A 1 86 ? 0.731 0.363 20.128 1.00 73.75 86 GLU A C 1
ATOM 671 O O . GLU A 1 86 ? 1.901 0.755 20.067 1.00 73.75 86 GLU A O 1
ATOM 676 N N . PRO A 1 87 ? -0.224 1.038 20.790 1.00 61.16 87 PRO A N 1
ATOM 677 C CA . PRO A 1 87 ? 0.058 2.242 21.563 1.00 61.16 87 PRO A CA 1
ATOM 678 C C . PRO A 1 87 ? 0.885 1.957 22.822 1.00 61.16 87 PRO A C 1
ATOM 680 O O . PRO A 1 87 ? 0.845 0.809 23.323 1.00 61.16 87 PRO A O 1
#